Protein AF-A0A9X3A6R8-F1 (afdb_monomer_lite)

Organism: NCBI:txid2976475

Foldseek 3Di:
DDDPPPPPDDPVNVDDVVVDDPVVVPVCPDPVNVVVVVVPPDDDDPLDDDDDDPVPPPPVDQDPSSLVVVCVVVVHDDPVVCVPPADPDLQQPPVHDVRHPDNPRDRPPD

Structure (mmCIF, N/CA/C/O backbone):
data_AF-A0A9X3A6R8-F1
#
_entry.id   AF-A0A9X3A6R8-F1
#
loop_
_atom_site.group_PDB
_atom_site.id
_atom_site.type_symbol
_atom_site.label_atom_id
_atom_site.label_alt_id
_atom_site.label_comp_id
_atom_site.label_asym_id
_atom_site.label_entity_id
_atom_site.label_seq_id
_atom_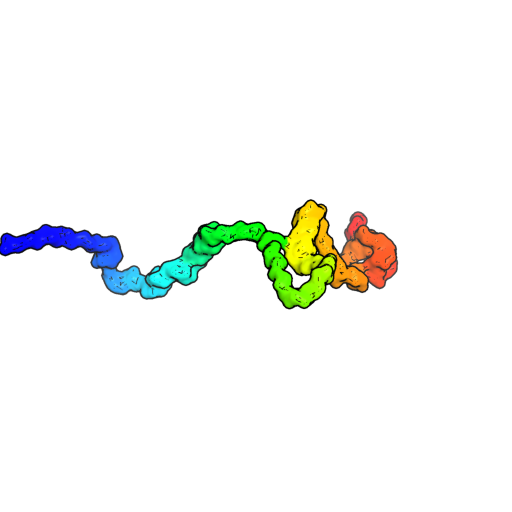site.pdbx_PDB_ins_code
_atom_site.Cartn_x
_atom_site.Cartn_y
_atom_site.Cartn_z
_atom_site.occupancy
_atom_site.B_iso_or_equiv
_atom_site.auth_seq_id
_atom_site.auth_comp_id
_atom_site.auth_asym_id
_atom_site.auth_atom_id
_atom_site.pdbx_PDB_model_num
ATOM 1 N N . MET A 1 1 ? -39.440 -0.710 60.758 1.00 38.28 1 MET A N 1
ATOM 2 C CA . MET A 1 1 ? -39.435 -2.164 60.983 1.00 38.28 1 MET A CA 1
ATOM 3 C C . MET A 1 1 ? -39.933 -2.879 59.741 1.00 38.28 1 MET A C 1
ATOM 5 O O . MET A 1 1 ? -41.094 -3.247 59.680 1.00 38.28 1 MET A O 1
ATOM 9 N N . ASP A 1 2 ? -39.166 -3.154 58.706 1.00 42.03 2 ASP A N 1
ATOM 10 C CA . ASP A 1 2 ? -38.036 -2.522 58.028 1.00 42.03 2 ASP A CA 1
ATOM 11 C C . ASP A 1 2 ? -38.037 -3.231 56.670 1.00 42.03 2 ASP A C 1
ATOM 13 O O . ASP A 1 2 ? -38.303 -4.434 56.594 1.00 42.03 2 ASP A O 1
ATOM 17 N N . ASP A 1 3 ? -37.852 -2.465 55.604 1.00 44.31 3 ASP A N 1
ATOM 18 C CA . ASP A 1 3 ? -37.932 -2.923 54.224 1.00 44.31 3 ASP A CA 1
ATOM 19 C C . ASP A 1 3 ? -36.990 -4.106 53.961 1.00 44.31 3 ASP A C 1
ATOM 21 O O . ASP A 1 3 ? -35.767 -3.958 53.936 1.00 44.31 3 ASP A O 1
ATOM 25 N N . VAL A 1 4 ? -37.547 -5.289 53.680 1.00 46.53 4 VAL A N 1
ATOM 26 C CA . VAL A 1 4 ? -36.774 -6.413 53.134 1.00 46.53 4 VAL A CA 1
ATOM 27 C C . VAL A 1 4 ? -36.568 -6.158 51.644 1.00 46.53 4 VAL A C 1
ATOM 29 O O . VAL A 1 4 ? -37.233 -6.720 50.769 1.00 46.53 4 VAL A O 1
ATOM 32 N N . LYS A 1 5 ? -35.636 -5.250 51.358 1.00 47.00 5 LYS A N 1
ATOM 33 C CA . LYS A 1 5 ? -35.075 -5.028 50.031 1.00 47.00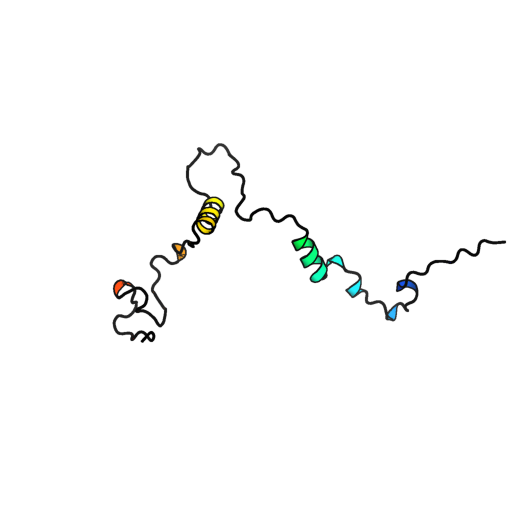 5 LYS A CA 1
ATOM 34 C C . LYS A 1 5 ? -34.318 -6.301 49.650 1.00 47.00 5 LYS A C 1
ATOM 36 O O . LYS A 1 5 ? -33.222 -6.551 50.145 1.00 47.00 5 LYS A O 1
ATOM 41 N N . ARG A 1 6 ? -34.944 -7.140 48.817 1.00 48.88 6 ARG A N 1
ATOM 42 C CA . ARG A 1 6 ? -34.288 -8.268 48.146 1.00 48.88 6 ARG A CA 1
ATOM 43 C C . ARG A 1 6 ? -33.122 -7.693 47.349 1.00 48.88 6 ARG A C 1
ATOM 45 O O . ARG A 1 6 ? -33.339 -7.057 46.326 1.00 48.88 6 ARG A O 1
ATOM 52 N N . LYS A 1 7 ? -31.922 -7.838 47.905 1.00 50.50 7 LYS A N 1
ATOM 53 C CA . LYS A 1 7 ? -30.662 -7.476 47.271 1.00 50.50 7 LYS A CA 1
ATOM 54 C C . LYS A 1 7 ? -30.449 -8.496 46.158 1.00 50.50 7 LYS A C 1
ATOM 56 O O . LYS A 1 7 ? -30.260 -9.681 46.422 1.00 50.50 7 LYS A O 1
ATOM 61 N N . ASP A 1 8 ? -30.626 -8.031 44.939 1.00 47.50 8 ASP A N 1
ATOM 62 C CA . ASP A 1 8 ? -30.177 -8.652 43.708 1.00 47.50 8 ASP A CA 1
ATOM 63 C C . ASP A 1 8 ? -28.656 -8.828 43.769 1.00 47.50 8 ASP A C 1
ATOM 65 O O . ASP A 1 8 ? -27.892 -7.987 43.311 1.00 47.50 8 ASP A O 1
ATOM 69 N N . LEU A 1 9 ? -28.198 -9.912 44.403 1.00 48.59 9 LEU A N 1
ATOM 70 C CA . LEU A 1 9 ? -26.809 -10.335 44.259 1.00 48.59 9 LEU A CA 1
ATOM 71 C C . LEU A 1 9 ? -26.579 -10.635 42.779 1.00 48.59 9 LEU A C 1
ATOM 73 O O . LEU A 1 9 ? -27.267 -11.481 42.198 1.00 48.59 9 LEU A O 1
ATOM 77 N N . SER A 1 10 ? -25.627 -9.926 42.180 1.00 58.12 10 SER A N 1
ATOM 78 C CA . SER A 1 10 ? -25.131 -10.267 40.855 1.00 58.12 10 SER A CA 1
ATOM 79 C C . SER A 1 10 ? -24.569 -11.704 40.894 1.00 58.12 10 SER A C 1
ATOM 81 O O . SER A 1 10 ? -24.103 -12.140 41.948 1.00 58.12 10 SER A O 1
ATOM 83 N N . PRO A 1 11 ? -24.612 -12.489 39.801 1.00 57.62 11 PRO A N 1
ATOM 84 C CA . PRO A 1 11 ? -24.083 -13.861 39.795 1.00 57.62 11 PRO A CA 1
ATOM 85 C C . PRO A 1 11 ? -22.610 -13.953 40.230 1.00 57.62 11 PRO A C 1
ATOM 87 O O . PRO A 1 11 ? -22.173 -14.992 40.718 1.00 57.62 11 PRO A O 1
ATOM 90 N N . SER A 1 12 ? -21.874 -12.850 40.090 1.00 58.62 12 SER A N 1
ATOM 91 C CA . SER A 1 12 ? -20.495 -12.640 40.528 1.00 58.62 12 SER A CA 1
ATOM 92 C C . SER A 1 12 ? -20.346 -12.497 42.051 1.00 58.62 12 SER A C 1
ATOM 94 O O . SER A 1 12 ? -19.327 -12.907 42.591 1.00 58.62 12 SER A O 1
ATOM 96 N N . ASP A 1 13 ? -21.361 -12.001 42.770 1.00 56.56 13 ASP A N 1
ATOM 97 C CA . ASP A 1 13 ? -21.354 -11.882 44.242 1.00 56.56 13 ASP A CA 1
ATOM 98 C C . ASP A 1 13 ? -21.601 -13.222 44.967 1.00 56.56 13 ASP A C 1
ATOM 100 O O . ASP A 1 13 ? -21.496 -13.303 46.192 1.00 56.56 13 ASP A O 1
ATOM 104 N N . ALA A 1 14 ? -21.988 -14.273 44.234 1.00 61.69 14 ALA A N 1
ATOM 105 C CA . ALA A 1 14 ? -22.288 -15.598 44.787 1.00 61.69 14 ALA A CA 1
ATOM 106 C C . ALA A 1 14 ? -21.083 -16.560 44.777 1.00 61.69 14 ALA A C 1
ATOM 108 O O . ALA A 1 14 ? -21.188 -17.686 45.270 1.00 61.69 14 ALA A O 1
ATOM 109 N N . LEU A 1 15 ? -19.956 -16.132 44.210 1.00 69.44 15 LEU A N 1
ATOM 110 C CA . LEU A 1 15 ? -18.732 -16.907 44.043 1.00 69.44 15 LEU A CA 1
ATOM 111 C C . LEU A 1 15 ? -17.703 -16.480 45.101 1.00 69.44 15 LEU A C 1
ATOM 113 O O . LEU A 1 15 ? -17.562 -15.300 45.412 1.00 69.44 15 LEU A O 1
ATOM 117 N N . ALA A 1 16 ? -17.018 -17.449 45.714 1.00 69.69 16 ALA A N 1
ATOM 118 C CA . ALA A 1 16 ? -15.989 -17.155 46.710 1.00 69.69 16 ALA A CA 1
ATOM 119 C C . ALA A 1 16 ? -14.816 -16.403 46.046 1.00 69.69 16 ALA A C 1
ATOM 121 O O . ALA A 1 16 ? -14.510 -16.689 44.888 1.00 69.69 16 ALA A O 1
ATOM 122 N N . PRO A 1 17 ? -14.136 -15.468 46.732 1.00 62.78 17 PRO A N 1
ATOM 123 C CA . PRO A 1 17 ? -13.091 -14.641 46.125 1.00 62.78 17 PRO A CA 1
ATOM 124 C C . PRO A 1 17 ? -11.920 -15.454 45.549 1.00 62.78 17 PRO A C 1
ATOM 126 O O . PRO A 1 17 ? -11.287 -15.002 44.608 1.00 62.78 17 PRO A O 1
ATOM 129 N N . GLU A 1 18 ? -11.659 -16.679 46.020 1.00 66.31 18 GLU A N 1
ATOM 130 C CA . GLU A 1 18 ? -10.669 -17.573 45.397 1.00 66.31 18 GLU A CA 1
ATOM 131 C C . GLU A 1 18 ? -11.094 -18.174 44.043 1.00 66.31 18 GLU A C 1
ATOM 133 O O . GLU A 1 18 ? -10.274 -18.751 43.333 1.00 66.31 18 GLU A O 1
ATOM 138 N N . THR A 1 19 ? -12.380 -18.087 43.695 1.00 74.44 19 THR A N 1
ATOM 139 C CA . THR A 1 19 ? -12.911 -18.503 42.384 1.00 74.44 19 THR A CA 1
ATOM 140 C C . THR A 1 19 ? -12.906 -17.360 41.371 1.00 74.44 19 THR A C 1
ATOM 142 O O . THR A 1 19 ? -13.215 -17.574 40.199 1.00 74.44 19 THR A O 1
ATOM 145 N N . HIS A 1 20 ? -12.540 -16.163 41.829 1.00 71.69 20 HIS A N 1
ATOM 146 C CA . HIS A 1 20 ? -12.347 -14.981 41.017 1.00 71.69 20 HIS A CA 1
ATOM 147 C C . HIS A 1 20 ? -10.909 -14.960 40.498 1.00 71.69 20 HIS A C 1
ATOM 149 O O . HIS A 1 20 ? -9.960 -15.083 41.272 1.00 71.69 20 HIS A O 1
ATOM 155 N N . ASN A 1 21 ? -10.742 -14.849 39.182 1.00 73.75 21 ASN A N 1
ATOM 156 C CA . ASN A 1 21 ? -9.428 -14.675 38.586 1.00 73.75 21 ASN A CA 1
ATOM 157 C C . ASN A 1 21 ? -9.241 -13.198 38.247 1.00 73.75 21 ASN A C 1
ATOM 159 O O . ASN A 1 21 ? -9.809 -12.718 37.270 1.00 73.75 21 ASN A O 1
ATOM 163 N N . ASP A 1 22 ? -8.410 -12.508 39.024 1.00 72.69 22 ASP A N 1
ATOM 164 C CA . ASP A 1 22 ? -8.109 -11.088 38.821 1.00 72.69 22 ASP A CA 1
ATOM 165 C C . ASP A 1 22 ? -7.479 -10.810 37.436 1.00 72.69 22 ASP A C 1
ATOM 167 O O . ASP A 1 22 ? -7.549 -9.690 36.938 1.00 72.69 22 ASP A O 1
ATOM 171 N N . GLU A 1 23 ? -6.909 -11.822 36.763 1.00 66.44 23 GLU A N 1
ATOM 172 C CA . GLU A 1 23 ? -6.403 -11.714 35.383 1.00 66.44 23 GLU A CA 1
ATOM 173 C C . GLU A 1 23 ? -7.521 -11.733 34.317 1.00 66.44 23 GLU 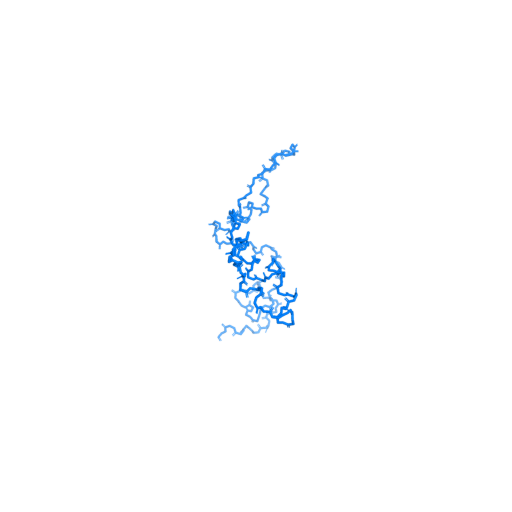A C 1
ATOM 175 O O . GLU A 1 23 ? -7.267 -11.398 33.161 1.00 66.44 23 GLU A O 1
ATOM 180 N N . GLN A 1 24 ? -8.753 -12.123 34.672 1.00 68.00 24 GLN A N 1
ATOM 181 C CA . GLN A 1 24 ? -9.920 -12.134 33.772 1.00 68.00 24 GLN A CA 1
ATOM 182 C C . GLN A 1 24 ? -10.755 -10.848 33.840 1.00 68.00 24 GLN A C 1
ATOM 184 O O . GLN A 1 24 ? -11.558 -10.611 32.939 1.00 68.00 24 GLN A O 1
ATOM 189 N N . ASP A 1 25 ? -10.529 -10.004 34.850 1.00 68.94 25 ASP A N 1
ATOM 190 C CA . ASP A 1 25 ? -11.203 -8.708 35.012 1.00 68.94 25 ASP A CA 1
ATOM 191 C C . ASP A 1 25 ? -10.799 -7.674 33.954 1.00 68.94 25 ASP A C 1
ATOM 193 O O . ASP A 1 25 ? -11.516 -6.696 33.719 1.00 68.94 25 ASP A O 1
ATOM 197 N N . ASP A 1 26 ? -9.664 -7.880 33.279 1.00 67.44 26 ASP A N 1
ATOM 198 C CA . ASP A 1 26 ? -9.238 -7.028 32.171 1.00 67.44 26 ASP A CA 1
ATOM 199 C C . ASP A 1 26 ? -9.857 -7.483 30.837 1.00 67.44 26 ASP A C 1
ATOM 201 O O . ASP A 1 26 ? -9.184 -7.926 29.906 1.00 67.44 26 ASP A O 1
ATOM 205 N N . GLU A 1 27 ? -11.185 -7.370 30.748 1.00 65.94 27 GLU A N 1
ATOM 206 C CA . GLU A 1 27 ? -11.995 -7.658 29.550 1.00 65.94 27 GLU A CA 1
ATOM 207 C C . GLU A 1 27 ? -11.521 -6.869 28.314 1.00 65.94 27 GLU A C 1
ATOM 209 O O . GLU A 1 27 ? -11.621 -7.334 27.176 1.00 65.94 27 GLU A O 1
ATOM 214 N N . ARG A 1 28 ? -10.957 -5.673 28.531 1.00 61.22 28 ARG A N 1
ATOM 215 C CA . ARG A 1 28 ? -10.565 -4.731 27.472 1.00 61.22 28 ARG A CA 1
ATOM 216 C C . ARG A 1 28 ? -9.293 -5.131 26.726 1.00 61.22 28 ARG A C 1
ATOM 218 O O . ARG A 1 28 ? -9.108 -4.677 25.600 1.00 61.22 28 ARG A O 1
ATOM 225 N N . SER A 1 29 ? -8.457 -5.983 27.316 1.00 64.12 29 SER A N 1
ATOM 226 C CA . SER A 1 29 ? -7.194 -6.453 26.725 1.00 64.12 29 SER A CA 1
ATOM 227 C C . SER A 1 29 ? -7.310 -7.837 26.069 1.00 64.12 29 SER A C 1
ATOM 229 O O . SER A 1 29 ? -6.324 -8.374 25.560 1.00 64.12 29 SER A O 1
ATOM 231 N N . GLN A 1 30 ? -8.502 -8.443 26.074 1.00 74.25 30 GLN A N 1
ATOM 232 C CA . GLN A 1 30 ? -8.718 -9.766 25.495 1.00 74.25 30 GLN A CA 1
ATOM 233 C C . GLN A 1 30 ? -8.767 -9.699 23.964 1.00 74.25 30 GLN A C 1
ATOM 235 O O . GLN A 1 30 ? -9.360 -8.797 23.375 1.00 74.25 30 GLN A O 1
ATOM 240 N N . ALA A 1 31 ? -8.170 -10.694 23.302 1.00 76.00 31 ALA A N 1
ATOM 241 C CA . ALA A 1 31 ? -8.042 -10.725 21.842 1.00 76.00 31 ALA A CA 1
ATOM 242 C C . ALA A 1 31 ? -9.389 -10.636 21.100 1.00 76.00 31 ALA A C 1
ATOM 244 O O . ALA A 1 31 ? -9.443 -10.061 20.016 1.00 76.00 31 ALA A O 1
ATOM 245 N N . GLN A 1 32 ? -10.464 -11.176 21.688 1.00 75.38 32 GLN A N 1
ATOM 246 C CA . GLN A 1 32 ? -11.814 -11.107 21.119 1.00 75.38 32 GLN A CA 1
ATOM 247 C C . GLN A 1 32 ? -12.363 -9.676 21.164 1.00 75.38 32 GLN A C 1
ATOM 249 O O . GLN A 1 32 ? -12.738 -9.141 20.130 1.00 75.38 32 GLN A O 1
ATOM 254 N N . THR A 1 33 ? -12.272 -9.008 22.318 1.00 77.69 33 THR A N 1
ATOM 255 C CA . THR A 1 33 ? -12.671 -7.603 22.481 1.00 77.69 33 THR A CA 1
ATOM 256 C C . THR A 1 33 ? -11.927 -6.678 21.516 1.00 77.69 33 THR A C 1
ATOM 258 O O . THR A 1 33 ? -12.529 -5.787 20.925 1.00 77.69 33 THR A O 1
ATOM 261 N N . VAL A 1 34 ? -10.625 -6.901 21.304 1.00 78.88 34 VAL A N 1
ATOM 262 C CA . VAL A 1 34 ? -9.819 -6.112 20.355 1.00 78.88 34 VAL A CA 1
ATOM 263 C C . VAL A 1 34 ? -10.247 -6.358 18.905 1.00 78.88 34 VAL A C 1
ATOM 265 O O . VAL A 1 34 ? -10.301 -5.415 18.114 1.00 78.88 34 VAL A O 1
ATOM 268 N N . ALA A 1 35 ? -10.553 -7.606 18.542 1.00 81.25 35 ALA A N 1
ATOM 269 C CA . ALA A 1 35 ? -11.016 -7.950 17.201 1.00 81.25 35 ALA A CA 1
ATOM 270 C C . ALA A 1 35 ? -12.396 -7.344 16.906 1.00 81.25 35 ALA A C 1
ATOM 272 O O . ALA A 1 35 ? -12.570 -6.729 15.852 1.00 81.25 35 ALA A O 1
ATOM 273 N N . ASP A 1 36 ? -13.327 -7.447 17.858 1.00 81.81 36 ASP A N 1
ATOM 274 C CA . ASP A 1 36 ? -14.670 -6.871 17.760 1.00 81.81 36 ASP A CA 1
ATOM 275 C C . ASP A 1 36 ? -14.597 -5.342 17.641 1.00 81.81 36 ASP A C 1
ATOM 277 O O . ASP A 1 36 ? -15.162 -4.763 16.714 1.00 81.81 36 ASP A O 1
ATOM 281 N N . GLN A 1 37 ? -13.791 -4.681 18.480 1.00 81.44 37 GLN A N 1
ATOM 282 C CA . GLN A 1 37 ? -13.551 -3.235 18.387 1.00 81.44 37 GLN A CA 1
ATOM 283 C C . GLN A 1 37 ? -12.944 -2.819 17.041 1.00 81.44 37 GLN A C 1
ATOM 285 O O . GLN A 1 37 ? -13.333 -1.801 16.470 1.00 81.44 37 GLN A O 1
ATOM 290 N N . ALA A 1 38 ? -11.993 -3.590 16.509 1.00 79.56 38 ALA A N 1
ATOM 291 C CA . ALA A 1 38 ? -11.383 -3.308 15.211 1.00 79.56 38 ALA A CA 1
ATOM 292 C C . ALA A 1 38 ? -12.350 -3.541 14.040 1.00 79.56 38 ALA A C 1
ATOM 294 O O . ALA A 1 38 ? -12.116 -3.029 12.941 1.00 79.56 38 ALA A O 1
ATOM 295 N N . GLN A 1 39 ? -13.383 -4.361 14.231 1.00 79.25 39 GLN A N 1
ATOM 296 C CA . GLN A 1 39 ? -14.413 -4.647 13.237 1.00 79.25 39 GLN A CA 1
ATOM 297 C C . GLN A 1 39 ? -15.572 -3.639 13.296 1.00 79.25 39 GLN A C 1
ATOM 299 O O . GLN A 1 39 ? -16.146 -3.339 12.254 1.00 79.25 39 GLN A O 1
ATOM 304 N N . GLU A 1 40 ? -15.878 -3.094 14.477 1.00 83.00 40 GLU A N 1
ATOM 305 C CA . GLU A 1 40 ? -16.846 -2.003 14.676 1.00 83.00 40 GLU A CA 1
ATOM 306 C C . GLU A 1 40 ? -16.325 -0.631 14.222 1.00 83.00 40 GLU A C 1
ATOM 308 O O . GLU A 1 40 ? -17.116 0.288 14.003 1.00 83.00 40 GLU A O 1
ATOM 313 N N . GLN A 1 41 ? -15.008 -0.472 14.065 1.00 76.44 41 GLN A N 1
ATOM 314 C CA . GLN A 1 41 ? -14.443 0.717 13.436 1.00 76.44 41 GLN A CA 1
ATOM 315 C C . GLN A 1 41 ? -14.862 0.782 11.967 1.00 76.44 41 GLN A C 1
ATOM 317 O O . GLN A 1 41 ? -14.615 -0.153 11.205 1.00 76.44 41 GLN A O 1
ATOM 322 N N . ASP A 1 42 ? -15.459 1.910 11.577 1.00 63.38 42 ASP A N 1
ATOM 323 C CA . ASP A 1 42 ? -15.754 2.223 10.181 1.00 63.38 42 ASP A CA 1
ATOM 324 C C . ASP A 1 42 ? -14.426 2.240 9.415 1.00 63.38 42 ASP A C 1
ATOM 326 O O . ASP A 1 42 ? -13.577 3.117 9.601 1.00 63.38 42 ASP A O 1
ATOM 330 N N . ARG A 1 43 ? -14.194 1.191 8.625 1.00 68.00 43 ARG A N 1
ATOM 331 C CA . ARG A 1 43 ? -13.014 1.088 7.773 1.00 68.00 43 ARG A CA 1
ATOM 332 C C . ARG A 1 43 ? -13.350 1.822 6.490 1.00 68.00 43 ARG A C 1
ATOM 334 O O . ARG A 1 43 ? -13.975 1.248 5.600 1.00 68.00 43 ARG A O 1
ATOM 341 N N . ASP A 1 44 ? -12.952 3.087 6.421 1.00 71.62 44 ASP A N 1
ATOM 342 C CA . ASP A 1 44 ? -12.866 3.785 5.143 1.00 71.62 44 ASP A CA 1
ATOM 343 C C . ASP A 1 44 ? -12.066 2.940 4.137 1.00 71.62 44 ASP A C 1
ATOM 345 O O . ASP A 1 44 ? -11.250 2.086 4.509 1.00 71.62 44 ASP A O 1
ATOM 349 N N . ASP A 1 45 ? -12.311 3.177 2.849 1.00 78.06 45 ASP A N 1
ATOM 350 C CA . ASP A 1 45 ? -11.534 2.563 1.774 1.00 78.06 45 ASP A CA 1
ATOM 351 C C . ASP A 1 45 ? -10.034 2.818 2.038 1.00 78.06 45 ASP A C 1
ATOM 353 O O . ASP A 1 45 ? -9.628 3.974 2.194 1.00 78.06 45 ASP A O 1
ATOM 357 N N . PRO A 1 46 ? -9.195 1.768 2.121 1.00 77.06 46 PRO A N 1
ATOM 358 C CA . PRO A 1 46 ? -7.775 1.906 2.444 1.00 77.06 46 PRO A CA 1
ATOM 359 C C . PRO A 1 46 ? -7.009 2.762 1.426 1.00 77.06 46 PRO A C 1
ATOM 361 O O . PRO A 1 46 ? -5.910 3.231 1.726 1.00 77.06 46 PRO A O 1
ATOM 364 N N . THR A 1 47 ? -7.578 2.978 0.237 1.00 80.12 47 THR A N 1
ATOM 365 C CA . THR A 1 47 ? -7.039 3.846 -0.813 1.00 80.12 47 THR A CA 1
ATOM 366 C C . THR A 1 47 ? -7.735 5.212 -0.895 1.00 80.12 47 THR A C 1
ATOM 368 O O . THR A 1 47 ? -7.361 6.062 -1.710 1.00 80.12 47 THR A O 1
ATOM 371 N N . ALA A 1 48 ? -8.723 5.486 -0.039 1.00 76.31 48 ALA A N 1
ATOM 372 C CA . ALA A 1 48 ? -9.359 6.793 0.052 1.00 76.31 48 ALA A CA 1
ATOM 373 C C . ALA A 1 48 ? -8.526 7.742 0.925 1.00 76.31 48 ALA A C 1
ATOM 375 O O . ALA A 1 48 ? -8.622 7.762 2.149 1.00 76.31 48 ALA A O 1
ATOM 376 N N . SER A 1 49 ? -7.719 8.584 0.276 1.00 75.12 49 SER A N 1
ATOM 377 C CA . SER A 1 49 ? -6.984 9.673 0.927 1.00 75.12 49 SER A CA 1
ATOM 378 C C . SER A 1 49 ? -7.378 11.033 0.356 1.00 75.12 49 SER A C 1
ATOM 380 O O . SER A 1 49 ? -7.704 11.171 -0.824 1.00 75.12 49 SER A O 1
ATOM 382 N N . THR A 1 50 ? -7.342 12.063 1.205 1.00 76.06 50 THR A N 1
ATOM 383 C CA . THR A 1 50 ? -7.543 13.460 0.798 1.00 76.06 50 THR A CA 1
ATOM 384 C C . THR A 1 50 ? -6.198 14.173 0.730 1.00 76.06 50 THR A C 1
ATOM 386 O O . THR A 1 50 ? -5.496 14.296 1.736 1.00 76.06 50 THR A O 1
ATOM 389 N N . ARG A 1 51 ? -5.847 14.705 -0.447 1.00 72.81 51 ARG A N 1
ATOM 390 C CA . ARG A 1 51 ? -4.610 15.473 -0.635 1.00 72.81 51 ARG A CA 1
ATOM 391 C C . ARG A 1 51 ? -4.725 16.825 0.078 1.00 72.81 51 ARG A C 1
ATOM 393 O O . ARG A 1 51 ? -5.609 17.623 -0.226 1.00 72.81 51 ARG A O 1
ATOM 400 N N . VAL A 1 52 ? -3.822 17.107 1.017 1.00 71.38 52 VAL A N 1
ATOM 401 C CA . VAL A 1 52 ? -3.746 18.419 1.681 1.00 71.38 52 VAL A CA 1
ATOM 402 C C . VAL A 1 52 ? -2.775 19.307 0.906 1.00 71.38 52 VAL A C 1
ATOM 404 O O . VAL A 1 52 ? -1.567 19.066 0.917 1.00 71.38 52 VAL A O 1
ATOM 407 N N . ASN A 1 53 ? -3.287 20.346 0.244 1.00 67.19 53 ASN A N 1
ATOM 408 C CA . ASN A 1 53 ? -2.454 21.308 -0.477 1.00 67.19 53 ASN A CA 1
ATOM 409 C C . ASN A 1 53 ? -1.676 22.181 0.533 1.00 67.19 53 ASN A C 1
ATOM 411 O O . ASN A 1 53 ? -2.262 22.969 1.275 1.00 67.19 53 ASN A O 1
ATOM 415 N N . ARG A 1 54 ? -0.348 22.001 0.599 1.00 63.94 54 ARG A N 1
ATOM 416 C CA . ARG A 1 54 ? 0.563 22.730 1.507 1.00 63.94 54 ARG A CA 1
ATOM 417 C C . ARG A 1 54 ? 1.357 23.848 0.819 1.00 63.94 54 ARG A C 1
ATOM 419 O O . ARG A 1 54 ? 2.428 24.211 1.295 1.00 63.94 54 ARG A O 1
ATOM 426 N N . GLY A 1 55 ? 0.857 24.401 -0.288 1.00 61.22 55 GLY A N 1
ATOM 427 C CA . GLY A 1 55 ? 1.514 25.516 -0.988 1.00 61.22 55 GLY A CA 1
ATOM 428 C C . GLY A 1 55 ? 2.836 25.149 -1.673 1.00 61.22 55 GLY A C 1
ATOM 429 O O . GLY A 1 55 ? 3.568 26.034 -2.108 1.00 61.22 55 GLY A O 1
ATOM 430 N N . ILE A 1 56 ? 3.140 23.854 -1.766 1.00 62.06 56 ILE A N 1
ATOM 431 C CA . ILE A 1 56 ? 4.099 23.314 -2.724 1.00 62.06 56 ILE A CA 1
ATOM 432 C C . ILE A 1 56 ? 3.292 23.150 -4.005 1.00 62.06 56 ILE A C 1
ATOM 434 O O . ILE A 1 56 ? 2.205 22.571 -3.949 1.00 62.06 56 ILE A O 1
ATOM 438 N N . ASP A 1 57 ? 3.787 23.748 -5.091 1.00 59.03 57 ASP A N 1
ATOM 439 C CA . ASP A 1 57 ? 3.184 23.708 -6.424 1.00 59.03 57 ASP A CA 1
ATOM 440 C C . ASP A 1 57 ? 2.653 22.304 -6.710 1.00 59.03 57 ASP A C 1
ATOM 442 O O . ASP A 1 57 ? 3.286 21.328 -6.293 1.00 59.03 57 ASP A O 1
ATOM 446 N N . GLU A 1 58 ? 1.482 22.210 -7.341 1.00 59.53 58 GLU A N 1
ATOM 447 C CA . GLU A 1 58 ? 0.825 20.943 -7.652 1.00 59.53 58 GLU A CA 1
ATOM 448 C C . GLU A 1 58 ? 1.685 20.164 -8.643 1.00 59.53 58 GLU A C 1
ATOM 450 O O . GLU A 1 58 ? 1.444 20.128 -9.847 1.00 59.53 58 GLU A O 1
ATOM 455 N N . SER A 1 59 ? 2.738 19.544 -8.124 1.00 58.59 59 SER A N 1
ATOM 456 C CA . SER A 1 59 ? 3.451 18.498 -8.802 1.00 58.59 59 SER A CA 1
ATOM 457 C C . SER A 1 59 ? 2.393 17.445 -9.064 1.00 58.59 59 SER A C 1
ATOM 459 O O . SER A 1 59 ? 1.856 16.846 -8.131 1.00 58.59 59 SER A O 1
ATOM 461 N N . SER A 1 60 ? 2.056 17.241 -10.333 1.00 61.53 60 SER A N 1
ATOM 462 C CA . SER A 1 60 ? 1.165 16.177 -10.795 1.00 61.53 60 SER A CA 1
ATOM 463 C C . SER A 1 60 ? 1.754 14.778 -10.545 1.00 61.53 60 SER A C 1
ATOM 465 O O . SER A 1 60 ? 1.416 13.824 -11.244 1.00 61.53 60 SER A O 1
ATOM 467 N N . GLU A 1 61 ? 2.710 14.666 -9.628 1.00 75.25 61 GLU A N 1
ATOM 468 C CA . GLU A 1 61 ? 3.303 13.433 -9.166 1.00 75.25 61 GLU A CA 1
ATOM 469 C C . GLU A 1 61 ? 2.258 12.673 -8.357 1.00 75.25 61 GLU A C 1
ATOM 471 O O . GLU A 1 61 ? 1.675 13.191 -7.398 1.00 75.25 61 GLU A O 1
ATOM 476 N N . GLN A 1 62 ? 2.016 11.436 -8.784 1.00 78.25 62 GLN A N 1
ATOM 477 C CA . GLN A 1 62 ? 1.221 10.476 -8.032 1.00 78.25 62 GLN A CA 1
ATOM 478 C C . GLN A 1 62 ? 1.862 10.259 -6.664 1.00 78.25 62 GLN A C 1
ATOM 480 O O . GLN A 1 62 ? 3.075 10.057 -6.566 1.00 78.25 62 GLN A O 1
ATOM 485 N N . ASP A 1 63 ? 1.047 10.306 -5.613 1.00 80.31 63 ASP A N 1
ATOM 486 C CA . ASP A 1 63 ? 1.486 9.899 -4.286 1.00 80.31 63 ASP A CA 1
ATOM 487 C C . ASP A 1 63 ? 1.346 8.376 -4.101 1.00 80.31 63 ASP A C 1
ATOM 489 O O . ASP A 1 63 ? 0.907 7.642 -4.990 1.00 80.31 63 ASP A O 1
ATOM 493 N N . LEU A 1 64 ? 1.771 7.875 -2.941 1.00 84.38 64 LEU A N 1
ATOM 494 C CA . LEU A 1 64 ? 1.724 6.444 -2.646 1.00 84.38 64 LEU A CA 1
ATOM 495 C C . LEU A 1 64 ? 0.289 5.894 -2.667 1.00 84.38 64 LEU A C 1
ATOM 497 O O . LEU A 1 64 ? 0.079 4.765 -3.103 1.00 84.38 64 LEU A O 1
ATOM 501 N N . VAL A 1 65 ? -0.688 6.677 -2.207 1.00 85.81 65 VAL A N 1
ATOM 502 C CA . VAL A 1 65 ? -2.088 6.247 -2.157 1.00 85.81 65 VAL A CA 1
ATOM 503 C C . VAL A 1 65 ? -2.701 6.273 -3.557 1.00 85.81 65 VAL A C 1
ATOM 505 O O . VAL A 1 65 ? -3.410 5.337 -3.917 1.00 85.81 65 VAL A O 1
ATOM 508 N N . ASP A 1 66 ? -2.355 7.264 -4.384 1.00 84.69 66 ASP A N 1
ATOM 509 C CA . ASP A 1 66 ? -2.711 7.298 -5.808 1.00 84.69 66 ASP A CA 1
ATOM 510 C C . ASP A 1 66 ? -2.207 6.036 -6.526 1.00 84.69 66 ASP A C 1
ATOM 512 O O . ASP A 1 66 ? -2.938 5.414 -7.298 1.00 84.69 66 ASP A O 1
ATOM 516 N N . HIS A 1 67 ? -0.974 5.618 -6.229 1.00 86.12 67 HIS A N 1
ATOM 517 C CA . HIS A 1 67 ? -0.386 4.412 -6.803 1.00 86.12 67 HIS A CA 1
ATOM 518 C C . HIS A 1 67 ? -1.069 3.128 -6.305 1.00 86.12 67 HIS A C 1
ATOM 520 O O . HIS A 1 67 ? -1.358 2.230 -7.095 1.00 86.12 67 HIS A O 1
ATOM 526 N N . MET A 1 68 ? -1.391 3.044 -5.008 1.00 88.62 68 MET A N 1
ATOM 527 C CA . MET A 1 68 ? -2.165 1.925 -4.451 1.00 88.62 68 MET A CA 1
ATOM 528 C C . MET A 1 68 ? -3.543 1.806 -5.099 1.00 88.62 68 MET A C 1
ATOM 530 O O . MET A 1 68 ? -3.982 0.702 -5.417 1.00 88.62 68 MET A O 1
ATOM 534 N N . ARG A 1 69 ? -4.194 2.940 -5.355 1.00 88.19 69 ARG A N 1
ATOM 535 C CA . ARG A 1 69 ? -5.495 2.983 -6.016 1.00 88.19 69 ARG A CA 1
ATOM 536 C C . ARG A 1 69 ? -5.422 2.554 -7.482 1.00 88.19 69 ARG A C 1
ATOM 538 O O . ARG A 1 69 ? -6.311 1.854 -7.963 1.00 88.19 69 ARG A O 1
ATOM 545 N N . ASP A 1 70 ? -4.362 2.928 -8.197 1.00 87.25 70 ASP A N 1
ATOM 546 C CA . ASP A 1 70 ? -4.126 2.449 -9.565 1.00 87.25 70 ASP A CA 1
ATOM 547 C C . ASP A 1 70 ? -3.898 0.928 -9.590 1.00 87.25 70 ASP A C 1
ATOM 549 O O . ASP A 1 70 ? -4.498 0.225 -10.407 1.00 87.25 70 ASP A O 1
ATOM 553 N N . MET A 1 71 ? -3.127 0.389 -8.638 1.00 90.88 71 MET A N 1
ATOM 554 C CA . MET A 1 71 ? -2.929 -1.059 -8.494 1.00 90.88 71 MET A CA 1
ATOM 555 C C . MET A 1 71 ? -4.238 -1.804 -8.206 1.00 90.88 71 MET A C 1
ATOM 557 O O . MET A 1 71 ? -4.507 -2.836 -8.823 1.00 90.88 71 MET A O 1
ATOM 561 N N . GLU A 1 72 ? -5.076 -1.271 -7.315 1.00 87.19 72 GLU A N 1
ATOM 562 C CA . GLU A 1 72 ? -6.391 -1.843 -7.014 1.00 87.19 72 GLU A CA 1
ATOM 563 C C . GLU A 1 72 ? -7.309 -1.812 -8.244 1.00 87.19 72 GLU A C 1
ATOM 565 O O . GLU A 1 72 ? -7.888 -2.833 -8.618 1.00 87.19 72 GLU A O 1
ATOM 570 N N . SER A 1 73 ? -7.400 -0.663 -8.919 1.00 88.69 73 SER A N 1
ATOM 571 C CA . SER A 1 73 ? -8.292 -0.492 -10.071 1.00 88.69 73 SER A CA 1
ATOM 572 C C . SER A 1 73 ? -7.862 -1.301 -11.299 1.00 88.69 73 SER A C 1
ATOM 574 O O . SER A 1 73 ? -8.707 -1.776 -12.062 1.00 88.69 73 SER A O 1
ATOM 576 N N . SER A 1 74 ? -6.554 -1.481 -11.494 1.00 89.31 74 SER A N 1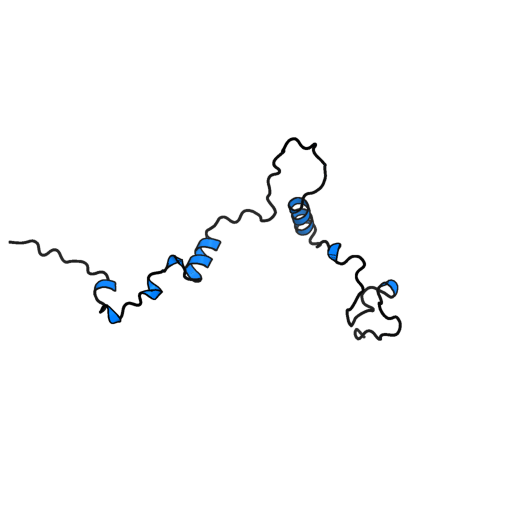
ATOM 577 C CA . SER A 1 74 ? -5.989 -2.209 -12.632 1.00 89.31 74 SER A CA 1
ATOM 578 C C . SER A 1 74 ? -5.846 -3.712 -12.379 1.00 89.31 74 SER A C 1
ATOM 580 O O . SER A 1 74 ? -5.685 -4.479 -13.335 1.00 89.31 74 SER A O 1
ATOM 582 N N . GLY A 1 75 ? -5.870 -4.141 -11.112 1.00 87.94 75 GLY A N 1
ATOM 583 C CA . GLY A 1 75 ? -5.558 -5.508 -10.692 1.00 87.94 75 GLY A CA 1
ATOM 584 C C . GLY A 1 75 ? -4.101 -5.913 -10.946 1.00 87.94 75 GLY A C 1
ATOM 585 O O . GLY A 1 75 ? -3.780 -7.103 -10.923 1.00 87.94 75 GLY A O 1
ATOM 586 N N . ARG A 1 76 ? -3.218 -4.951 -11.242 1.00 88.31 76 ARG A N 1
ATOM 587 C CA . ARG A 1 76 ? -1.793 -5.176 -11.501 1.00 88.31 76 ARG A CA 1
ATOM 588 C C . ARG A 1 76 ? -0.985 -4.576 -10.365 1.00 88.31 76 ARG A C 1
ATOM 590 O O . ARG A 1 76 ? -1.122 -3.400 -10.063 1.00 88.31 76 ARG A O 1
ATOM 597 N N . ILE A 1 77 ? -0.118 -5.388 -9.771 1.00 83.06 77 ILE A N 1
ATOM 598 C CA . ILE A 1 77 ? 0.818 -4.929 -8.746 1.00 83.06 77 ILE A CA 1
ATOM 599 C C . ILE A 1 77 ? 2.061 -4.375 -9.441 1.00 83.06 77 ILE A C 1
ATOM 601 O O . ILE A 1 77 ? 2.559 -4.978 -10.398 1.00 83.06 77 ILE A O 1
ATOM 605 N N . ASP A 1 78 ? 2.565 -3.240 -8.961 1.00 82.19 78 ASP A N 1
ATOM 606 C CA . ASP A 1 78 ? 3.854 -2.732 -9.403 1.00 82.19 78 ASP A CA 1
ATOM 607 C C . ASP A 1 78 ? 4.990 -3.629 -8.887 1.00 82.19 78 ASP A C 1
ATOM 609 O O . ASP A 1 78 ? 5.264 -3.711 -7.691 1.00 82.19 78 ASP A O 1
ATOM 613 N N . MET A 1 79 ? 5.675 -4.296 -9.815 1.00 83.44 79 MET A N 1
ATOM 614 C CA . MET A 1 79 ? 6.845 -5.131 -9.534 1.00 83.44 79 MET A CA 1
ATOM 615 C C . MET A 1 79 ? 8.165 -4.367 -9.730 1.00 83.44 79 MET A C 1
ATOM 617 O O . MET A 1 79 ? 9.229 -4.982 -9.765 1.00 83.44 79 MET A O 1
ATOM 621 N N . ASN A 1 80 ? 8.130 -3.034 -9.868 1.00 82.25 80 ASN A N 1
ATOM 622 C CA . ASN A 1 80 ? 9.310 -2.202 -10.115 1.00 82.25 80 ASN A CA 1
ATOM 623 C C . ASN A 1 80 ? 10.402 -2.350 -9.058 1.00 82.25 80 ASN A C 1
ATOM 625 O O . ASN A 1 80 ? 11.570 -2.182 -9.398 1.00 82.25 80 ASN A O 1
ATOM 629 N N . ALA A 1 81 ? 10.048 -2.700 -7.819 1.00 80.75 81 ALA A N 1
ATOM 630 C CA . ALA A 1 81 ? 11.020 -2.978 -6.765 1.00 80.75 81 ALA A CA 1
ATOM 631 C C . ALA A 1 81 ? 12.011 -4.093 -7.151 1.00 80.75 81 ALA A C 1
ATOM 633 O O . ALA A 1 81 ? 13.180 -4.010 -6.799 1.00 80.75 81 ALA A O 1
ATOM 634 N N . TYR A 1 82 ? 11.558 -5.079 -7.928 1.00 75.69 82 TYR A N 1
ATOM 635 C CA . TYR A 1 82 ? 12.351 -6.227 -8.378 1.00 75.69 82 TYR A CA 1
ATOM 636 C C . TYR A 1 82 ? 12.945 -6.024 -9.779 1.00 75.69 82 TYR A C 1
ATOM 638 O O . TYR A 1 82 ? 13.562 -6.923 -10.355 1.00 75.69 82 TYR A O 1
ATOM 646 N N . ARG A 1 83 ? 12.730 -4.853 -10.392 1.00 83.94 83 ARG A N 1
ATOM 647 C CA . ARG A 1 83 ? 13.171 -4.589 -11.763 1.00 83.94 83 ARG A CA 1
ATOM 648 C C . ARG A 1 83 ? 14.699 -4.569 -11.818 1.00 83.94 83 ARG A C 1
ATOM 65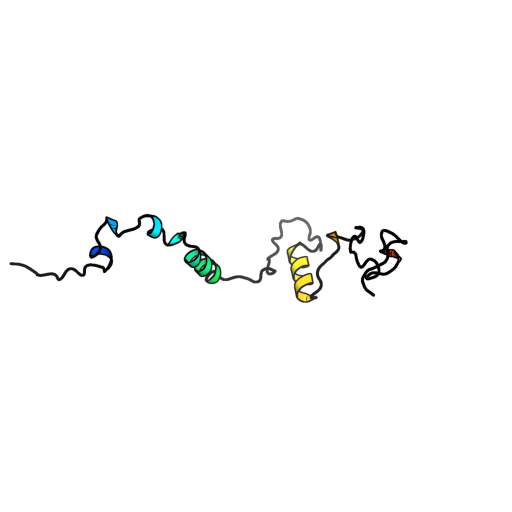0 O O . ARG A 1 83 ? 15.333 -3.649 -11.313 1.00 83.94 83 ARG A O 1
ATOM 657 N N . GLY A 1 84 ? 15.271 -5.545 -12.519 1.00 82.88 84 GLY A N 1
ATOM 658 C CA . GLY A 1 84 ? 16.720 -5.694 -12.680 1.00 82.88 84 GLY A CA 1
ATOM 659 C C . GLY A 1 84 ? 17.374 -6.614 -11.649 1.00 82.88 84 GLY A C 1
ATOM 660 O O . GLY A 1 84 ? 18.587 -6.806 -11.717 1.00 82.88 84 GLY A O 1
ATOM 661 N N . GLU A 1 85 ? 16.604 -7.197 -10.727 1.00 85.00 85 GLU A N 1
ATOM 662 C CA . GLU A 1 85 ? 17.110 -8.281 -9.892 1.00 85.00 85 GLU A CA 1
ATOM 663 C C . GLU A 1 85 ? 17.293 -9.567 -10.722 1.00 85.00 85 GLU A C 1
ATOM 665 O O . GLU A 1 85 ? 16.510 -9.822 -11.644 1.00 85.00 85 GLU A O 1
ATOM 670 N N . PRO A 1 86 ? 18.326 -10.380 -10.429 1.00 85.31 86 PRO A N 1
ATOM 671 C CA . PRO A 1 86 ? 18.500 -11.684 -11.061 1.00 85.31 86 PRO A CA 1
ATOM 672 C C . PRO A 1 86 ? 17.313 -12.613 -10.768 1.00 85.31 86 PRO A C 1
ATOM 674 O O . PRO A 1 86 ? 16.832 -12.669 -9.636 1.00 85.31 86 PRO A O 1
ATOM 677 N N . ASN A 1 87 ? 16.876 -13.387 -11.764 1.00 83.75 87 ASN A N 1
ATOM 678 C CA . ASN A 1 87 ? 15.885 -14.438 -11.554 1.00 83.75 87 ASN A CA 1
ATOM 679 C C . ASN A 1 87 ? 16.539 -15.642 -10.856 1.00 83.75 87 ASN A C 1
ATOM 681 O O . ASN A 1 87 ? 17.204 -16.439 -11.502 1.00 83.75 87 ASN A O 1
ATOM 685 N N . LEU A 1 88 ? 16.370 -15.759 -9.540 1.00 86.12 88 LEU A N 1
ATOM 686 C CA . LEU A 1 88 ? 16.916 -16.870 -8.743 1.00 86.12 88 LEU A CA 1
ATOM 687 C C . LEU A 1 88 ? 15.918 -18.031 -8.562 1.00 86.12 88 LEU A C 1
ATOM 689 O O . LEU A 1 88 ? 16.064 -18.827 -7.635 1.00 86.12 88 LEU A O 1
ATOM 693 N N . ASP A 1 89 ? 14.882 -18.084 -9.397 1.00 81.38 89 ASP A N 1
ATOM 694 C CA . ASP A 1 89 ? 13.889 -19.160 -9.436 1.00 81.38 89 ASP A CA 1
ATOM 695 C C . ASP A 1 89 ? 14.495 -20.406 -10.095 1.00 81.38 89 ASP A C 1
ATOM 697 O O . ASP A 1 89 ? 15.190 -20.292 -11.100 1.00 81.38 89 ASP A O 1
ATOM 701 N N . ASP A 1 90 ? 14.210 -21.599 -9.577 1.00 79.19 90 ASP A N 1
ATOM 702 C CA . ASP A 1 90 ? 14.611 -22.870 -10.208 1.00 79.19 90 ASP A CA 1
ATOM 703 C C . ASP A 1 90 ? 14.013 -23.039 -11.618 1.00 79.19 90 ASP A C 1
ATOM 705 O O . ASP A 1 90 ? 14.612 -23.657 -12.507 1.00 79.19 90 ASP A O 1
ATOM 709 N N . ASN A 1 91 ? 12.873 -22.394 -11.867 1.00 80.31 91 ASN A N 1
ATOM 710 C CA . ASN A 1 91 ? 12.275 -22.257 -13.182 1.00 80.31 91 ASN A CA 1
ATOM 711 C C . ASN A 1 91 ? 12.796 -21.022 -13.952 1.00 80.31 91 ASN A C 1
ATOM 713 O O . ASN A 1 91 ? 12.033 -20.144 -14.374 1.00 80.31 91 ASN A O 1
ATOM 717 N N . GLU A 1 92 ? 14.114 -20.963 -14.183 1.00 79.44 92 GLU A N 1
ATOM 718 C CA . GLU A 1 92 ? 14.766 -19.831 -14.868 1.00 79.44 92 GLU A CA 1
ATOM 719 C C . GLU A 1 92 ? 14.225 -19.564 -16.293 1.00 79.44 92 GLU A C 1
ATOM 721 O O . GLU A 1 92 ? 14.306 -18.439 -16.796 1.00 79.44 92 GLU A O 1
ATOM 726 N N . ASP A 1 93 ? 13.616 -20.564 -16.945 1.00 81.88 93 ASP A N 1
ATOM 727 C CA . ASP A 1 93 ? 13.079 -20.473 -18.312 1.00 81.88 93 ASP A CA 1
ATOM 728 C C . ASP A 1 93 ? 11.784 -19.654 -18.402 1.00 81.88 93 ASP A C 1
ATOM 730 O O . ASP A 1 93 ? 11.438 -19.156 -19.480 1.00 81.88 93 ASP A O 1
ATOM 734 N N . LYS A 1 94 ? 11.071 -19.483 -17.283 1.00 81.94 94 LYS A N 1
ATOM 735 C CA . LYS A 1 94 ? 9.725 -18.895 -17.228 1.00 81.94 94 LYS A CA 1
ATOM 736 C C . LYS A 1 94 ? 9.621 -17.515 -17.874 1.00 81.94 94 LYS A C 1
ATOM 738 O O . LYS A 1 94 ? 8.602 -17.196 -18.489 1.00 81.94 94 LYS A O 1
ATOM 743 N N . TYR A 1 95 ? 10.666 -16.699 -17.746 1.00 79.69 95 TYR A N 1
ATOM 744 C CA . TYR A 1 95 ? 10.701 -15.332 -18.272 1.00 79.69 95 TYR A CA 1
ATOM 745 C C . TYR A 1 95 ? 11.571 -15.194 -19.531 1.00 79.69 95 TYR A C 1
ATOM 747 O O . TYR A 1 95 ? 11.812 -14.081 -19.999 1.00 79.69 95 TYR A O 1
ATOM 755 N N . GLY A 1 96 ? 12.003 -16.309 -20.121 1.00 82.00 96 GLY A N 1
ATOM 756 C CA . GLY A 1 96 ? 12.816 -16.340 -21.332 1.00 82.00 96 GLY A CA 1
ATOM 757 C C . GLY A 1 96 ? 14.318 -16.197 -21.079 1.00 82.00 96 GLY A C 1
ATOM 758 O O . GLY A 1 96 ? 14.770 -15.783 -20.016 1.00 82.00 96 GLY A O 1
ATOM 759 N N . LYS A 1 97 ? 15.101 -16.527 -22.112 1.00 82.12 97 LYS A N 1
ATOM 760 C CA . LYS A 1 97 ? 16.569 -16.653 -22.053 1.00 82.12 97 LYS A CA 1
ATOM 761 C C . LYS A 1 97 ? 17.315 -15.420 -21.525 1.00 82.12 97 LYS A C 1
ATOM 763 O O . LYS A 1 97 ? 18.377 -15.578 -20.944 1.00 82.12 97 LYS A O 1
ATOM 768 N N . ASP A 1 98 ? 16.779 -14.217 -21.741 1.00 82.56 98 ASP A N 1
ATOM 769 C CA . ASP A 1 98 ? 17.434 -12.963 -21.343 1.00 82.56 98 ASP A CA 1
ATOM 770 C C . ASP A 1 98 ? 17.334 -12.724 -19.825 1.00 82.56 98 ASP A C 1
ATOM 772 O O . ASP A 1 98 ? 18.066 -11.901 -19.286 1.00 82.56 98 ASP A O 1
ATOM 776 N N . ASN A 1 99 ? 16.446 -13.456 -19.143 1.00 80.44 99 ASN A N 1
ATOM 777 C CA . ASN A 1 99 ? 16.245 -13.405 -17.698 1.00 80.44 99 ASN A CA 1
ATOM 778 C C . ASN A 1 99 ? 16.877 -14.604 -16.972 1.00 80.44 99 ASN A C 1
ATOM 780 O O . ASN A 1 99 ? 16.679 -14.740 -15.769 1.00 80.44 99 ASN A O 1
ATOM 784 N N . LYS A 1 100 ? 17.628 -15.461 -17.679 1.00 84.69 100 LYS A N 1
ATOM 785 C CA . LYS A 1 100 ? 18.418 -16.527 -17.052 1.00 84.69 100 LYS A CA 1
ATOM 786 C C . LYS A 1 100 ? 19.648 -15.951 -16.376 1.00 84.69 100 LYS A C 1
ATOM 788 O O . LYS A 1 100 ? 20.364 -15.146 -16.976 1.00 84.69 100 LYS A O 1
ATOM 793 N N . VAL A 1 101 ? 19.910 -16.399 -15.156 1.00 84.31 101 VAL A N 1
ATOM 794 C CA . VAL A 1 101 ? 21.104 -16.004 -14.404 1.00 84.31 101 VAL A CA 1
ATOM 795 C C . VAL A 1 101 ? 22.272 -16.898 -14.791 1.00 84.31 101 VAL A C 1
ATOM 797 O O . VAL A 1 101 ? 23.379 -16.391 -14.986 1.00 84.31 101 VAL A O 1
ATOM 800 N N . ASP A 1 102 ? 22.014 -18.193 -14.986 1.00 81.56 102 ASP A N 1
ATOM 801 C CA . ASP A 1 102 ? 22.990 -19.143 -15.507 1.00 81.56 102 ASP A CA 1
ATOM 802 C C . ASP A 1 102 ? 22.450 -19.820 -16.788 1.00 81.56 102 ASP A C 1
ATOM 804 O O . ASP A 1 102 ? 21.446 -20.536 -16.756 1.00 81.56 102 ASP A O 1
ATOM 808 N N . PRO A 1 103 ? 23.093 -19.604 -17.954 1.00 79.56 103 PRO A N 1
ATOM 809 C CA . PRO A 1 103 ? 22.636 -20.176 -19.219 1.00 79.56 103 PRO A CA 1
ATOM 810 C C . PRO A 1 103 ? 22.718 -21.708 -19.262 1.00 79.56 103 PRO A C 1
ATOM 812 O O . PRO A 1 103 ? 22.007 -22.316 -20.068 1.00 79.56 103 PRO A O 1
ATOM 815 N N . ASP A 1 104 ? 23.566 -22.312 -18.426 1.00 81.38 104 ASP A N 1
ATOM 816 C CA . ASP A 1 104 ? 23.809 -23.751 -18.380 1.00 81.38 104 ASP A CA 1
ATOM 817 C C . ASP A 1 104 ? 22.953 -24.455 -17.312 1.00 81.38 104 ASP A C 1
ATOM 819 O O . ASP A 1 104 ? 22.895 -25.690 -17.302 1.00 81.38 104 ASP A O 1
ATOM 823 N N . LEU A 1 105 ? 22.259 -23.708 -16.437 1.00 76.56 105 LEU A N 1
ATOM 824 C CA . LEU A 1 105 ? 21.349 -24.306 -15.461 1.00 76.56 105 LEU A CA 1
ATOM 825 C C . LEU A 1 105 ? 20.099 -24.867 -16.168 1.00 76.56 105 LEU A C 1
ATOM 827 O O . LEU A 1 105 ? 19.401 -24.142 -16.892 1.00 76.56 105 LEU A O 1
ATOM 831 N N . PRO A 1 106 ? 19.788 -26.161 -15.972 1.00 74.00 106 PRO A N 1
ATOM 832 C CA . PRO A 1 106 ? 18.544 -26.734 -16.454 1.00 74.00 106 PRO A CA 1
ATOM 833 C C . PRO A 1 106 ? 17.380 -26.209 -15.610 1.00 74.00 106 PRO A C 1
ATOM 835 O O . PRO A 1 106 ? 17.411 -26.296 -14.386 1.00 74.00 106 PRO A O 1
ATOM 838 N N . SER A 1 107 ? 16.344 -25.703 -16.275 1.00 74.25 107 SER A N 1
ATOM 839 C CA . SER A 1 107 ? 15.084 -25.355 -15.623 1.00 74.25 107 SER A CA 1
ATOM 840 C C . SER A 1 107 ? 14.293 -26.625 -15.305 1.00 74.25 107 SER A C 1
ATOM 842 O O . SER A 1 107 ? 14.172 -27.513 -16.153 1.00 74.25 107 SER A O 1
ATOM 844 N N . ASP A 1 108 ? 13.749 -26.720 -14.092 1.00 72.56 108 ASP A N 1
ATOM 845 C CA . ASP A 1 108 ? 12.982 -27.890 -13.640 1.00 72.56 108 ASP A CA 1
ATOM 846 C C . ASP A 1 108 ? 11.522 -27.915 -14.145 1.00 72.56 108 ASP A C 1
ATOM 848 O O . ASP A 1 108 ? 10.785 -28.867 -13.890 1.00 72.56 108 ASP A O 1
ATOM 852 N N . GLY A 1 109 ? 11.114 -26.898 -14.911 1.00 61.28 109 GLY A N 1
ATOM 853 C CA . GLY A 1 109 ? 9.746 -26.683 -15.386 1.00 61.28 109 GLY A CA 1
ATOM 854 C C . GLY A 1 109 ? 9.325 -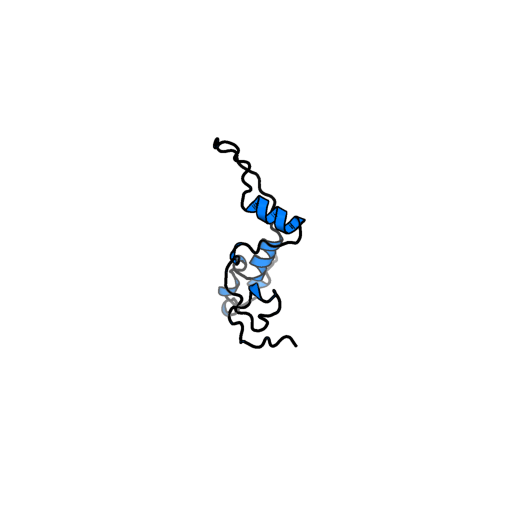27.478 -16.630 1.00 61.28 109 GLY A C 1
ATOM 855 O O . GLY A 1 109 ? 8.439 -27.011 -17.349 1.00 61.28 109 GLY A O 1
ATOM 856 N N . SER A 1 110 ? 9.952 -28.631 -16.911 1.00 56.91 110 SER A N 1
ATOM 857 C CA . SER A 1 110 ? 9.612 -29.530 -18.038 1.00 56.91 110 SER A CA 1
ATOM 858 C C . SER A 1 110 ? 8.799 -30.750 -17.612 1.00 56.91 110 SER A C 1
ATOM 860 O O . SER A 1 110 ? 9.233 -31.447 -16.670 1.00 56.91 110 SER A O 1
#

Sequence (110 aa):
MDDVKRKDLSPSDALAPETHNDEQDDERSQAQTVADQAQEQDRDDPTASTRVNRGIDESSEQDLVDHMRDMESSGRIDMNAYRGEPNLDDNEDKYGKDNKVDPDLPSDGS

Secondary structure (DSSP, 8-state):
----------GGGGS-GGG--TTTS-GGGSHHHHHHHHHHS----TT-------SS-------HHHHHHHHHHHT----GGGTT-----S-GGGG-GGG-S-TTSPPS--

pLDDT: mean 73.28, std 11.99, range [38.28, 90.88]

Radius of gyration: 30.67 Å; chains: 1; bounding box: 63×55×83 Å